Protein AF-A0A9W4T693-F1 (afdb_monomer)

Sequence (128 aa):
MIIRDFDLRDYDEIFSDVNEFVIRGFLILFLFNSPNNWERPDVNVIVARLSQLIDLGFQLTSNDIENVLFLFEHRINEIGGLLMNSFQIIRKELKSDIARSCLIQTIKPGRNFKKTDLLEFLINLKKL

Mean predicted aligned error: 9.3 Å

Foldseek 3Di:
DDPPDCPVVNVVVVLVVVLLCVLQVVCCCLQVDDPPDDDPDALVVLLVVVVVVVVVVRDCDLVSLLVNCVVCVVCCVPCVVSSLSNVCVNVVDQSLVSLVSSVVVCPDPPHCPPDDRSVVVSVVSNVD

Secondary structure (DSSP, 8-state):
-------HHHHHHHHHHHHHHHHHHHHHHHHH--SS--PPPPHHHHHHHHHHHHHTT----HHHHHHHHHHTGGGHHHHHHHHHHHHHHHHTS-HHHHHHHHHHHHTSTT-----HHHHHHHHHHHT-

Nearest PDB structures (foldseek):
  3ma5-assembly1_A  TM=3.306E-01  e=9.885E+00  Salinibacter ruber DSM 13855

Structure (mmCIF, N/CA/C/O backbone):
data_AF-A0A9W4T693-F1
#
_entry.id   AF-A0A9W4T693-F1
#
loop_
_atom_site.group_PDB
_atom_site.id
_atom_site.type_symbol
_atom_site.label_atom_id
_atom_site.label_alt_id
_atom_site.label_comp_id
_atom_site.label_asym_id
_atom_site.label_entity_id
_atom_site.label_seq_id
_atom_site.pdbx_PDB_ins_code
_atom_site.Cartn_x
_atom_site.Cartn_y
_atom_site.Cartn_z
_atom_site.occupancy
_atom_site.B_iso_or_equiv
_atom_site.auth_seq_id
_atom_site.auth_comp_id
_atom_site.auth_asym_id
_atom_site.auth_atom_id
_atom_site.pdbx_PDB_model_num
ATOM 1 N N . MET A 1 1 ? 7.377 -39.394 18.302 1.00 37.78 1 MET A N 1
ATOM 2 C CA . MET A 1 1 ? 7.625 -38.218 17.445 1.00 37.78 1 MET A CA 1
ATOM 3 C C . MET A 1 1 ? 6.335 -37.956 16.691 1.00 37.78 1 MET A C 1
ATOM 5 O O . MET A 1 1 ? 6.058 -38.650 15.726 1.00 37.78 1 MET A O 1
ATOM 9 N N . ILE A 1 2 ? 5.475 -37.095 17.237 1.00 35.38 2 ILE A N 1
ATOM 10 C CA . ILE A 1 2 ? 4.194 -36.753 16.610 1.00 35.38 2 ILE A CA 1
ATOM 11 C C . ILE A 1 2 ? 4.513 -35.689 15.567 1.00 35.38 2 ILE A C 1
ATOM 13 O O . ILE A 1 2 ? 4.898 -34.577 1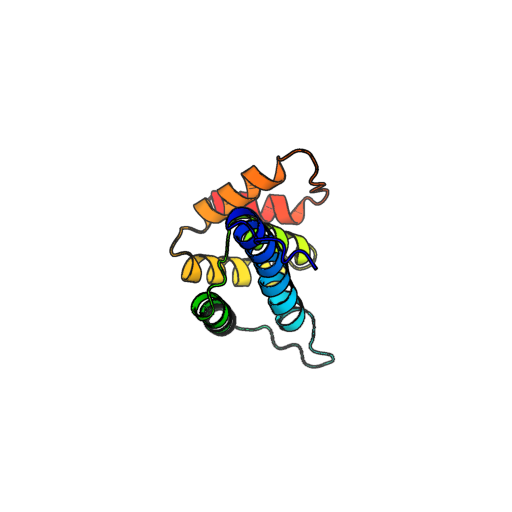5.926 1.00 35.38 2 ILE A O 1
ATOM 17 N N . ILE A 1 3 ? 4.420 -36.056 14.291 1.00 45.53 3 ILE A N 1
ATOM 18 C CA . ILE A 1 3 ? 4.293 -35.077 13.215 1.00 45.53 3 ILE A CA 1
ATOM 19 C C . ILE A 1 3 ? 2.930 -34.430 13.468 1.00 45.53 3 ILE A C 1
ATOM 21 O O . ILE A 1 3 ? 1.909 -35.106 13.396 1.00 45.53 3 ILE A O 1
ATOM 25 N N . ARG A 1 4 ? 2.927 -33.174 13.925 1.00 50.06 4 ARG A N 1
ATOM 26 C CA . ARG A 1 4 ? 1.698 -32.386 14.015 1.00 50.06 4 ARG A C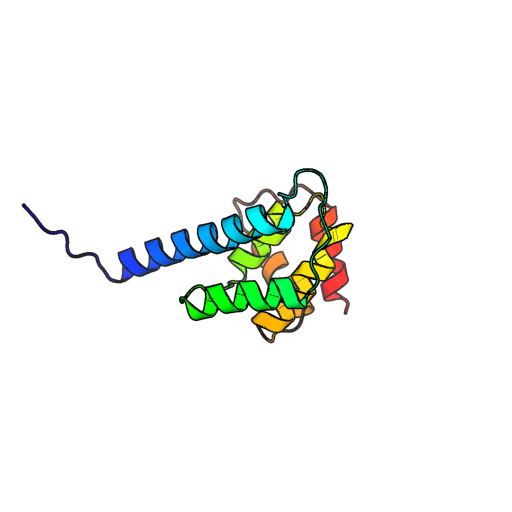A 1
ATOM 27 C C . ARG A 1 4 ? 1.232 -32.158 12.584 1.00 50.06 4 ARG A C 1
ATOM 29 O O . ARG A 1 4 ? 1.966 -31.543 11.812 1.00 50.06 4 ARG A O 1
ATOM 36 N N . ASP A 1 5 ? 0.060 -32.684 12.254 1.00 51.25 5 ASP A N 1
ATOM 37 C CA . ASP A 1 5 ? -0.678 -32.289 11.063 1.00 51.25 5 ASP A CA 1
ATOM 38 C C . ASP A 1 5 ? -0.889 -30.775 11.149 1.00 51.25 5 ASP A C 1
ATOM 40 O O . ASP A 1 5 ? -1.558 -30.285 12.057 1.00 51.25 5 ASP A O 1
ATOM 44 N N . PHE A 1 6 ? -0.217 -30.036 10.272 1.00 52.81 6 PHE A N 1
ATOM 45 C CA . PHE A 1 6 ? -0.441 -28.608 10.099 1.00 52.81 6 PHE A CA 1
ATOM 46 C C . PHE A 1 6 ? -1.840 -28.460 9.488 1.00 52.81 6 PHE A C 1
ATOM 48 O O . PHE A 1 6 ? -2.059 -28.920 8.365 1.00 52.81 6 PHE A O 1
ATOM 55 N N . ASP A 1 7 ? -2.800 -27.904 10.232 1.00 58.50 7 ASP A N 1
ATOM 56 C CA . ASP A 1 7 ? -4.137 -27.638 9.693 1.00 58.50 7 ASP A CA 1
ATOM 57 C C . ASP A 1 7 ? -4.010 -26.560 8.600 1.00 58.50 7 ASP A C 1
ATOM 59 O O . ASP A 1 7 ? -3.166 -25.666 8.682 1.00 58.50 7 ASP A O 1
ATOM 63 N N . LEU A 1 8 ? -4.850 -26.614 7.565 1.00 56.47 8 LEU A N 1
ATOM 64 C CA . LEU A 1 8 ? -4.870 -25.602 6.499 1.00 56.47 8 LEU A CA 1
ATOM 65 C C . LEU A 1 8 ? -5.119 -24.195 7.065 1.00 56.47 8 LEU A C 1
ATOM 67 O O . LEU A 1 8 ? -4.611 -23.218 6.530 1.00 56.47 8 LEU A O 1
ATOM 71 N N . ARG A 1 9 ? -5.824 -24.104 8.199 1.00 55.62 9 ARG A N 1
ATOM 72 C CA . ARG A 1 9 ? -6.014 -22.853 8.949 1.00 55.62 9 ARG A CA 1
ATOM 73 C C . ARG A 1 9 ? -4.717 -22.309 9.545 1.00 55.62 9 ARG A C 1
ATOM 75 O O . ARG A 1 9 ? -4.488 -21.108 9.469 1.00 55.62 9 ARG A O 1
ATOM 82 N N . ASP A 1 10 ? -3.864 -23.187 10.071 1.00 57.19 10 ASP A N 1
ATOM 83 C CA . ASP A 1 10 ? -2.549 -22.800 10.589 1.00 57.19 10 ASP A CA 1
ATOM 84 C C . ASP A 1 10 ? -1.625 -22.365 9.438 1.00 57.19 10 ASP A C 1
ATOM 86 O O . ASP A 1 10 ? -0.789 -21.478 9.597 1.00 57.19 10 ASP A O 1
ATOM 90 N N . TYR A 1 11 ? -1.782 -22.970 8.254 1.00 58.12 11 TYR A N 1
ATOM 91 C CA . TYR A 1 11 ? -1.061 -22.568 7.046 1.00 58.12 11 TYR A CA 1
ATOM 92 C C . TYR A 1 11 ? -1.504 -21.189 6.535 1.00 58.12 11 TYR A C 1
ATOM 94 O O . TYR A 1 11 ? -0.652 -20.350 6.244 1.00 58.12 11 TYR A O 1
ATOM 102 N N . ASP A 1 12 ? -2.814 -20.935 6.464 1.00 58.78 12 ASP A N 1
ATOM 103 C CA . ASP A 1 12 ? -3.377 -19.655 6.015 1.00 58.78 12 ASP A CA 1
ATOM 104 C C . ASP A 1 12 ? -3.006 -18.500 6.959 1.00 58.78 12 ASP A C 1
ATOM 106 O O . ASP A 1 12 ? -2.696 -17.401 6.497 1.00 58.78 12 ASP A O 1
ATOM 110 N N . GLU A 1 13 ? -2.980 -18.744 8.273 1.00 58.94 13 GLU A N 1
ATOM 111 C CA . GLU A 1 13 ? -2.578 -17.748 9.273 1.00 58.94 13 GLU A CA 1
ATOM 112 C C . GLU A 1 13 ? -1.080 -17.418 9.168 1.00 58.94 13 GLU A C 1
ATOM 114 O O . GLU A 1 13 ? -0.711 -16.248 9.062 1.00 58.94 13 GLU A O 1
ATOM 119 N N . ILE A 1 14 ? -0.210 -18.431 9.056 1.00 61.31 14 ILE A N 1
ATOM 120 C CA . ILE A 1 14 ? 1.230 -18.207 8.849 1.00 61.31 14 ILE A CA 1
ATOM 121 C C . ILE A 1 14 ? 1.501 -17.506 7.516 1.00 61.31 14 ILE A C 1
ATOM 123 O O . ILE A 1 14 ? 2.337 -16.606 7.460 1.00 61.31 14 ILE A O 1
ATOM 127 N N . PHE A 1 15 ? 0.823 -17.893 6.433 1.00 58.78 15 PHE A N 1
ATOM 128 C CA . PHE A 1 15 ? 1.022 -17.257 5.133 1.00 58.78 15 PHE A CA 1
ATOM 129 C C . PHE A 1 15 ? 0.512 -15.811 5.129 1.00 58.78 15 PHE A C 1
ATOM 131 O O . PHE A 1 15 ? 1.169 -14.946 4.555 1.00 58.78 15 PHE A O 1
ATOM 138 N N . SER A 1 16 ? -0.597 -15.527 5.818 1.00 61.12 16 SER A N 1
ATOM 139 C CA . SER A 1 16 ? -1.105 -14.167 6.035 1.00 61.12 16 SER A CA 1
ATOM 140 C C . SER A 1 16 ? -0.104 -13.300 6.807 1.00 61.12 16 SER A C 1
ATOM 142 O O . SER A 1 16 ? 0.190 -12.179 6.387 1.00 61.12 16 SER A O 1
ATOM 144 N N . ASP A 1 17 ? 0.476 -13.826 7.887 1.00 62.88 17 ASP A N 1
ATOM 145 C CA . ASP A 1 17 ? 1.476 -13.108 8.682 1.00 62.88 17 ASP A CA 1
ATOM 146 C C . ASP A 1 17 ? 2.761 -12.864 7.877 1.00 62.88 17 ASP A C 1
ATOM 148 O O . ASP A 1 17 ? 3.288 -11.749 7.832 1.00 62.88 17 ASP A O 1
ATOM 152 N N . VAL A 1 18 ? 3.252 -13.888 7.169 1.00 69.62 18 VAL A N 1
ATOM 153 C CA . VAL A 1 18 ? 4.432 -13.776 6.297 1.00 69.62 18 VAL A CA 1
ATOM 154 C C . VAL A 1 18 ? 4.173 -12.798 5.149 1.00 69.62 18 VAL A C 1
ATOM 156 O O . VAL A 1 18 ? 5.066 -12.023 4.807 1.00 69.62 18 VAL A O 1
ATOM 159 N N . ASN A 1 19 ? 2.966 -12.777 4.582 1.00 77.44 19 ASN A N 1
ATOM 160 C CA . ASN A 1 19 ? 2.580 -11.853 3.519 1.00 77.44 19 ASN A CA 1
ATOM 161 C C . ASN A 1 19 ? 2.706 -10.389 3.958 1.00 77.44 19 ASN A C 1
ATOM 163 O O . ASN A 1 19 ? 3.358 -9.600 3.265 1.00 77.44 19 ASN A O 1
ATOM 167 N N . GLU A 1 20 ? 2.167 -10.046 5.131 1.00 73.69 20 GLU A N 1
ATOM 168 C CA . GLU A 1 20 ? 2.277 -8.692 5.682 1.00 73.69 20 GLU A CA 1
ATOM 169 C C . GLU A 1 20 ? 3.751 -8.286 5.851 1.00 73.69 20 GLU A C 1
ATOM 171 O O . GLU A 1 20 ? 4.172 -7.212 5.398 1.00 73.69 20 GLU A O 1
ATOM 176 N N . PHE A 1 21 ? 4.572 -9.154 6.457 1.00 75.62 21 PHE A N 1
ATOM 177 C CA . PHE A 1 21 ? 5.985 -8.854 6.703 1.00 75.62 21 PHE A CA 1
ATOM 178 C C . PHE A 1 21 ? 6.819 -8.773 5.425 1.00 75.62 21 PHE A C 1
ATOM 180 O O . PHE A 1 21 ? 7.718 -7.932 5.351 1.00 75.62 21 PHE A O 1
ATOM 187 N N . VAL A 1 22 ? 6.536 -9.599 4.415 1.00 77.56 22 VAL A N 1
ATOM 188 C CA . VAL A 1 22 ? 7.268 -9.592 3.141 1.00 77.56 22 VAL A CA 1
ATOM 189 C C . VAL A 1 22 ? 6.948 -8.334 2.342 1.00 77.56 22 VAL A C 1
ATOM 191 O O . VAL A 1 22 ? 7.877 -7.639 1.926 1.00 77.56 22 VAL A O 1
ATOM 194 N N . ILE A 1 23 ? 5.667 -7.982 2.183 1.00 77.94 23 ILE A N 1
ATOM 195 C CA . ILE A 1 23 ? 5.259 -6.761 1.468 1.00 77.94 23 ILE A CA 1
ATOM 196 C C . ILE A 1 23 ? 5.835 -5.526 2.168 1.00 77.94 23 ILE A C 1
ATOM 198 O O . ILE A 1 23 ? 6.445 -4.660 1.530 1.00 77.94 23 ILE A O 1
ATOM 202 N N . ARG A 1 24 ? 5.707 -5.461 3.498 1.00 76.69 24 ARG A N 1
ATOM 203 C CA . ARG A 1 24 ? 6.220 -4.345 4.296 1.00 76.69 24 ARG A CA 1
ATOM 204 C C . ARG A 1 24 ? 7.742 -4.264 4.254 1.00 76.69 24 ARG A C 1
ATOM 206 O O . ARG A 1 24 ? 8.283 -3.194 3.989 1.00 76.69 24 ARG A O 1
ATOM 213 N N . GLY A 1 25 ? 8.435 -5.373 4.503 1.00 75.31 25 GLY A N 1
ATOM 214 C CA . GLY A 1 25 ? 9.896 -5.443 4.505 1.00 75.31 25 GLY A CA 1
ATOM 215 C C . GLY A 1 25 ? 10.486 -5.073 3.148 1.00 75.31 25 GLY A C 1
ATOM 216 O O . GLY A 1 25 ? 11.427 -4.282 3.079 1.00 75.31 25 GLY A O 1
ATOM 217 N N . PHE A 1 26 ? 9.877 -5.555 2.065 1.00 77.31 26 PHE A N 1
ATOM 218 C CA . PHE A 1 26 ? 10.269 -5.202 0.707 1.00 77.31 26 PHE A CA 1
ATOM 219 C C . PHE A 1 26 ? 10.164 -3.691 0.456 1.00 77.31 26 PHE A C 1
ATOM 221 O O . PHE A 1 26 ? 11.121 -3.063 -0.001 1.00 77.31 26 PHE A O 1
ATOM 228 N N . LEU A 1 27 ? 9.027 -3.084 0.805 1.00 72.88 27 LEU A N 1
ATOM 229 C CA . LEU A 1 27 ? 8.815 -1.650 0.613 1.00 72.88 27 LEU A CA 1
ATOM 230 C C . LEU A 1 27 ? 9.718 -0.806 1.518 1.00 72.88 27 LEU A C 1
ATOM 232 O O . LEU A 1 27 ? 10.182 0.244 1.075 1.00 72.88 27 LEU A O 1
ATOM 236 N N . ILE A 1 28 ? 10.038 -1.271 2.734 1.00 72.75 28 ILE A N 1
ATOM 237 C CA . ILE A 1 28 ? 11.024 -0.605 3.596 1.00 72.75 28 ILE A CA 1
ATOM 238 C C . ILE A 1 28 ? 12.383 -0.555 2.902 1.00 72.75 28 ILE A C 1
ATOM 240 O O . ILE A 1 28 ? 12.970 0.516 2.760 1.00 72.75 28 ILE A O 1
ATOM 244 N N . LEU A 1 29 ? 12.877 -1.712 2.457 1.00 68.00 29 LEU A N 1
ATOM 245 C CA . LEU A 1 29 ? 14.186 -1.819 1.819 1.00 68.00 29 LEU A CA 1
ATOM 246 C C . LEU A 1 29 ? 14.260 -0.980 0.542 1.00 68.00 29 LEU A C 1
ATOM 248 O O . LEU A 1 29 ? 15.291 -0.369 0.279 1.00 68.00 29 LEU A O 1
ATOM 252 N N . PHE A 1 30 ? 13.166 -0.911 -0.214 1.00 68.19 30 PHE A N 1
ATOM 253 C CA . PHE A 1 30 ? 13.122 -0.201 -1.486 1.00 68.19 30 PHE A CA 1
ATOM 254 C C . PHE A 1 30 ? 12.966 1.324 -1.345 1.00 68.19 30 PHE A C 1
ATOM 256 O O . PHE A 1 30 ? 13.544 2.077 -2.126 1.00 68.19 30 PHE A O 1
ATOM 263 N N . LEU A 1 31 ? 12.197 1.804 -0.361 1.00 70.38 31 LEU A N 1
ATOM 264 C CA . LEU A 1 31 ? 11.853 3.229 -0.231 1.00 70.38 31 LEU A CA 1
ATOM 265 C C . LEU A 1 31 ? 12.641 3.980 0.855 1.00 70.38 31 LEU A C 1
ATOM 267 O O . LEU A 1 31 ? 12.727 5.206 0.766 1.00 70.38 31 LEU A O 1
ATOM 271 N N . PHE A 1 32 ? 13.213 3.297 1.859 1.00 63.72 32 PHE A N 1
ATOM 272 C CA . PHE A 1 32 ? 14.046 3.940 2.892 1.00 63.72 32 PHE A CA 1
ATOM 273 C C . PHE A 1 32 ? 15.548 3.870 2.620 1.00 63.72 32 PHE A C 1
ATOM 275 O O . PHE A 1 32 ? 16.265 4.794 2.996 1.00 63.72 32 PHE A O 1
ATOM 282 N N . ASN A 1 33 ? 16.048 2.800 1.999 1.00 55.66 33 ASN A N 1
ATOM 283 C CA . ASN A 1 33 ? 17.489 2.579 1.905 1.00 55.66 33 ASN A CA 1
ATOM 284 C C . ASN A 1 33 ? 18.040 2.988 0.539 1.00 55.66 33 ASN A C 1
ATOM 286 O O . ASN A 1 33 ? 18.162 2.174 -0.371 1.00 55.66 33 ASN A O 1
ATOM 290 N N . SER A 1 34 ? 18.494 4.233 0.431 1.00 49.19 34 SER A N 1
ATOM 291 C CA . SER A 1 34 ? 19.676 4.508 -0.389 1.00 49.19 34 SER A CA 1
ATOM 292 C C . SER A 1 34 ? 20.610 5.420 0.407 1.00 49.19 34 SER A C 1
ATOM 294 O O . SER A 1 34 ? 20.218 6.545 0.714 1.00 49.19 34 SER A O 1
ATOM 296 N N . PRO A 1 35 ? 21.821 4.964 0.784 1.00 50.50 35 PRO A N 1
ATOM 297 C CA . PRO A 1 35 ? 22.625 5.652 1.790 1.00 50.50 35 PRO A CA 1
ATOM 298 C C . PRO A 1 35 ? 23.164 7.025 1.389 1.00 50.50 35 PRO A C 1
ATOM 300 O O . PRO A 1 35 ? 23.659 7.700 2.271 1.00 50.50 35 PRO A O 1
ATOM 303 N N . ASN A 1 36 ? 23.109 7.445 0.120 1.00 52.84 36 ASN A N 1
ATOM 304 C CA . ASN A 1 36 ? 23.571 8.779 -0.313 1.00 52.84 36 ASN A CA 1
ATOM 305 C C . ASN A 1 36 ? 22.997 9.246 -1.671 1.00 52.84 36 ASN A C 1
ATOM 307 O O . ASN A 1 36 ? 23.148 10.412 -2.013 1.00 52.84 36 ASN A O 1
ATOM 311 N N . ASN A 1 37 ? 22.311 8.371 -2.422 1.00 57.66 37 ASN A N 1
ATOM 312 C CA . ASN A 1 37 ? 21.767 8.639 -3.761 1.00 57.66 37 ASN A CA 1
ATOM 313 C C . ASN A 1 37 ? 20.326 8.104 -3.869 1.00 57.66 37 ASN A C 1
ATOM 315 O O . ASN A 1 37 ? 20.036 7.258 -4.717 1.00 57.66 37 ASN A O 1
ATOM 319 N N . TRP A 1 38 ? 19.434 8.475 -2.945 1.00 66.00 38 TRP A N 1
ATOM 320 C CA . TRP A 1 38 ? 18.034 8.048 -3.041 1.00 66.00 38 TRP A CA 1
ATOM 321 C C . TRP A 1 38 ? 17.365 8.727 -4.234 1.00 66.00 38 TRP A C 1
ATOM 323 O O . TRP A 1 38 ? 16.939 9.877 -4.157 1.00 66.00 38 TRP A O 1
ATOM 333 N N . GLU A 1 39 ? 17.290 8.005 -5.347 1.00 70.25 39 GLU A N 1
ATOM 334 C CA . GLU A 1 39 ? 16.461 8.388 -6.475 1.00 70.25 39 GLU A CA 1
ATOM 335 C C . GLU A 1 39 ? 15.033 7.934 -6.183 1.00 70.25 39 GLU A C 1
ATOM 337 O O . GLU A 1 39 ? 14.765 6.751 -5.956 1.00 70.25 39 GLU A O 1
ATOM 342 N N . ARG A 1 40 ? 14.113 8.899 -6.139 1.00 77.19 40 ARG A N 1
ATOM 343 C CA . ARG A 1 40 ? 12.694 8.625 -5.939 1.00 77.19 40 ARG A CA 1
ATOM 344 C C . ARG A 1 40 ? 12.227 7.656 -7.035 1.00 77.19 40 ARG A C 1
ATOM 346 O O . ARG A 1 40 ? 12.267 8.034 -8.205 1.00 77.19 40 ARG A O 1
ATOM 353 N N . PRO A 1 41 ? 11.742 6.452 -6.690 1.00 81.56 41 PRO A N 1
ATOM 354 C CA . PRO A 1 41 ? 11.311 5.503 -7.702 1.00 81.56 41 PRO A CA 1
ATOM 355 C C . PRO A 1 41 ? 10.052 5.997 -8.416 1.00 81.56 41 PRO A C 1
ATOM 357 O O . PRO A 1 41 ? 9.207 6.670 -7.823 1.00 81.56 41 PRO A O 1
ATOM 360 N N . ASP A 1 42 ? 9.920 5.627 -9.687 1.00 87.50 42 ASP A N 1
ATOM 361 C CA . ASP A 1 42 ? 8.702 5.847 -10.460 1.00 87.50 42 ASP A CA 1
ATOM 362 C C . ASP A 1 42 ? 7.611 4.824 -10.092 1.00 87.50 42 ASP A C 1
ATOM 364 O O . ASP A 1 42 ? 7.895 3.719 -9.614 1.00 87.50 42 ASP A O 1
ATOM 368 N N . VAL A 1 43 ? 6.350 5.181 -10.356 1.00 90.50 43 VAL A N 1
ATOM 369 C CA . VAL A 1 43 ? 5.177 4.320 -10.143 1.00 90.50 43 VAL A CA 1
ATOM 370 C C . VAL A 1 43 ? 5.377 2.972 -10.832 1.00 90.50 43 VAL A C 1
ATOM 372 O O . VAL A 1 43 ? 5.135 1.933 -10.224 1.00 90.50 43 VAL A O 1
ATOM 375 N N . ASN A 1 44 ? 5.882 2.969 -12.070 1.00 90.69 44 ASN A N 1
ATOM 376 C CA . ASN A 1 44 ? 6.072 1.737 -12.835 1.00 90.69 44 ASN A CA 1
ATOM 377 C C . ASN A 1 44 ? 7.075 0.785 -12.177 1.00 90.69 44 ASN A C 1
ATOM 379 O O . ASN A 1 44 ? 6.903 -0.431 -12.241 1.00 90.69 44 ASN A O 1
ATOM 383 N N . VAL A 1 45 ? 8.099 1.325 -11.511 1.00 88.88 45 VAL A N 1
ATOM 384 C CA . VAL A 1 45 ? 9.098 0.509 -10.815 1.00 88.88 45 VAL A CA 1
ATOM 385 C C . VAL A 1 45 ? 8.471 -0.164 -9.598 1.00 88.88 45 VAL A C 1
ATOM 387 O O . VAL A 1 45 ? 8.664 -1.361 -9.397 1.00 88.88 45 VAL A O 1
ATOM 3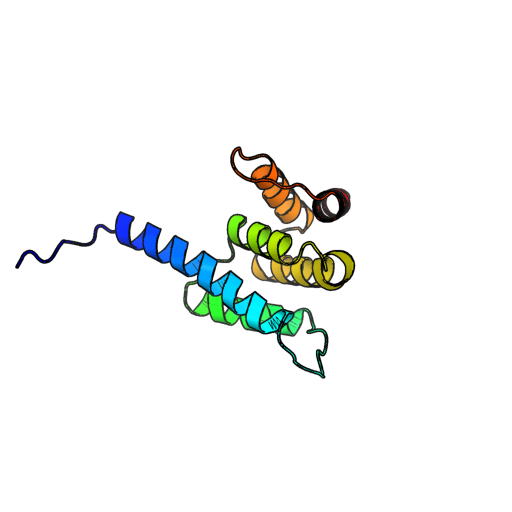90 N N . ILE A 1 46 ? 7.674 0.570 -8.815 1.00 89.12 46 ILE A N 1
ATOM 391 C CA . ILE A 1 46 ? 6.965 0.000 -7.660 1.00 89.12 46 ILE A CA 1
ATOM 392 C C . ILE A 1 46 ? 5.949 -1.047 -8.118 1.00 89.12 46 ILE A C 1
ATOM 394 O O . ILE A 1 46 ? 5.902 -2.132 -7.545 1.00 89.12 46 ILE A O 1
ATOM 398 N N . VAL A 1 47 ? 5.181 -0.763 -9.173 1.00 92.12 47 VAL A N 1
ATOM 399 C CA . VAL A 1 47 ? 4.222 -1.714 -9.753 1.00 92.12 47 VAL A CA 1
ATOM 400 C C . VAL A 1 47 ? 4.927 -2.987 -10.205 1.00 92.12 47 VAL A C 1
ATOM 402 O O . VAL A 1 47 ? 4.527 -4.065 -9.786 1.00 92.12 47 VAL A O 1
ATOM 405 N N . ALA A 1 48 ? 6.005 -2.890 -10.990 1.00 90.44 48 ALA A N 1
ATOM 406 C CA . ALA A 1 48 ? 6.732 -4.065 -11.470 1.00 90.44 48 ALA A CA 1
ATOM 407 C C . ALA A 1 48 ? 7.221 -4.953 -10.316 1.00 90.44 48 ALA A C 1
ATOM 409 O O . ALA A 1 48 ? 7.163 -6.179 -10.397 1.00 90.44 48 ALA A O 1
ATOM 410 N N . ARG A 1 49 ? 7.673 -4.338 -9.220 1.00 86.62 49 ARG A N 1
ATOM 411 C CA . ARG A 1 49 ? 8.114 -5.062 -8.027 1.00 86.62 49 ARG A CA 1
ATOM 412 C C . ARG A 1 49 ? 6.968 -5.682 -7.234 1.00 86.62 49 ARG A C 1
ATOM 414 O O . ARG A 1 49 ? 7.087 -6.825 -6.808 1.00 86.62 49 ARG A O 1
ATOM 421 N N . LEU A 1 50 ? 5.863 -4.965 -7.052 1.00 89.69 50 LEU A N 1
ATOM 422 C CA . LEU A 1 50 ? 4.676 -5.513 -6.396 1.00 89.69 50 LEU A CA 1
ATOM 423 C C . LEU A 1 50 ? 4.076 -6.667 -7.206 1.00 89.69 50 LEU A C 1
ATOM 425 O O . LEU A 1 50 ? 3.703 -7.676 -6.618 1.00 89.69 50 LEU A O 1
ATOM 429 N N . SER A 1 51 ? 4.060 -6.567 -8.537 1.00 91.19 51 SER A N 1
ATOM 430 C CA . SER A 1 51 ? 3.638 -7.662 -9.414 1.00 91.19 51 SER A CA 1
ATOM 431 C C . SER A 1 51 ? 4.505 -8.905 -9.231 1.00 91.19 51 SER A C 1
ATOM 433 O O . SER A 1 51 ? 3.956 -9.988 -9.108 1.00 91.19 51 SER A O 1
ATOM 435 N N . GLN A 1 52 ? 5.831 -8.761 -9.100 1.00 89.44 52 GLN A N 1
ATOM 436 C CA . GLN A 1 52 ? 6.717 -9.901 -8.813 1.00 89.44 52 GLN A CA 1
ATOM 437 C C . GLN A 1 52 ? 6.350 -10.612 -7.506 1.00 89.44 52 GLN A C 1
ATOM 439 O O . GLN A 1 52 ? 6.411 -11.834 -7.442 1.00 89.44 52 GLN A O 1
ATOM 444 N N . LEU A 1 53 ? 5.967 -9.870 -6.463 1.00 86.12 53 LEU A N 1
ATOM 445 C CA . LEU A 1 53 ? 5.508 -10.475 -5.210 1.00 86.12 53 LEU A CA 1
ATOM 446 C C . LEU A 1 53 ? 4.159 -11.178 -5.405 1.00 86.12 53 LEU A C 1
ATOM 448 O O . LEU A 1 53 ? 3.967 -12.290 -4.921 1.00 86.12 53 LEU A O 1
ATOM 452 N N . ILE A 1 54 ? 3.248 -10.577 -6.166 1.00 87.81 54 ILE A N 1
ATOM 453 C CA . ILE A 1 54 ? 1.947 -11.184 -6.462 1.00 87.81 54 ILE A CA 1
ATOM 454 C C . ILE A 1 54 ? 2.089 -12.472 -7.273 1.00 87.81 54 ILE A C 1
ATOM 456 O O . ILE A 1 54 ? 1.426 -13.461 -6.969 1.00 87.81 54 ILE A O 1
ATOM 460 N N . ASP A 1 55 ? 3.006 -12.501 -8.238 1.00 87.75 55 ASP A N 1
ATOM 461 C CA . ASP A 1 55 ? 3.315 -13.692 -9.034 1.00 87.75 55 ASP A CA 1
ATOM 462 C C . ASP A 1 55 ? 3.885 -14.836 -8.172 1.00 87.75 55 ASP A C 1
ATOM 464 O O . ASP A 1 55 ? 3.746 -16.008 -8.520 1.00 87.75 55 ASP A O 1
ATOM 468 N N . LEU A 1 56 ? 4.490 -14.514 -7.021 1.00 85.00 56 LEU A N 1
ATOM 469 C CA . LEU A 1 56 ? 4.955 -15.482 -6.019 1.00 85.00 56 LEU A CA 1
ATOM 470 C C . LEU A 1 56 ? 3.851 -15.933 -5.045 1.00 85.00 56 LEU A C 1
ATOM 472 O O . LEU A 1 56 ? 4.117 -16.741 -4.157 1.00 85.00 56 LEU A O 1
ATOM 476 N N . GLY A 1 57 ? 2.623 -15.435 -5.206 1.00 83.25 57 GLY A N 1
ATOM 477 C CA . GLY A 1 57 ? 1.463 -15.790 -4.386 1.00 83.25 57 GLY A CA 1
ATOM 478 C C . GLY A 1 57 ? 1.163 -14.818 -3.244 1.00 83.25 57 GLY A C 1
ATOM 479 O O . GLY A 1 57 ? 0.196 -15.037 -2.515 1.00 83.25 57 GLY A O 1
ATOM 480 N N . PHE A 1 58 ? 1.939 -13.741 -3.088 1.00 85.44 58 PHE A N 1
ATOM 481 C CA . PHE A 1 58 ? 1.624 -12.695 -2.115 1.00 85.44 58 PHE A CA 1
ATOM 482 C C . PHE A 1 58 ? 0.409 -11.874 -2.562 1.00 85.44 58 PHE A C 1
ATOM 484 O O . PHE A 1 58 ? 0.091 -11.758 -3.745 1.00 85.44 58 PHE A O 1
ATOM 491 N N . GLN A 1 59 ? -0.287 -11.271 -1.610 1.00 86.56 59 GLN A N 1
ATOM 492 C CA . GLN A 1 59 ? -1.463 -10.456 -1.869 1.00 86.56 59 GLN A CA 1
ATOM 493 C C . GLN A 1 59 ? -1.299 -9.089 -1.226 1.00 86.56 59 GLN A C 1
ATOM 495 O O . GLN A 1 59 ? -0.947 -8.968 -0.061 1.00 86.56 59 GLN A O 1
ATOM 500 N N . LEU A 1 60 ? -1.602 -8.038 -1.983 1.00 87.94 60 LEU A N 1
ATOM 501 C CA . LEU A 1 60 ? -1.629 -6.681 -1.453 1.00 87.94 60 LEU A CA 1
ATOM 502 C C . LEU A 1 60 ? -3.015 -6.395 -0.864 1.00 87.94 60 LEU A C 1
ATOM 504 O O . LEU A 1 60 ? -3.891 -5.863 -1.553 1.00 87.94 60 LEU A O 1
ATOM 508 N N . THR A 1 61 ? -3.252 -6.785 0.387 1.00 88.25 61 THR A N 1
ATOM 509 C CA . THR A 1 61 ? -4.548 -6.592 1.054 1.00 88.25 61 THR A CA 1
ATOM 510 C C . THR A 1 61 ? -4.745 -5.141 1.507 1.00 88.25 61 THR A C 1
ATOM 512 O O . THR A 1 61 ? -3.807 -4.346 1.556 1.00 88.25 61 THR A O 1
ATOM 515 N N . SER A 1 62 ? -5.975 -4.764 1.877 1.00 86.31 62 SER A N 1
ATOM 516 C CA . SER A 1 62 ? -6.235 -3.434 2.453 1.00 86.31 62 SER A CA 1
ATOM 517 C C . SER A 1 62 ? -5.459 -3.196 3.755 1.00 86.31 62 SER A C 1
ATOM 519 O O . SER A 1 62 ? -5.114 -2.053 4.046 1.00 86.31 62 SER A O 1
ATOM 521 N N . ASN A 1 63 ? -5.182 -4.263 4.512 1.00 83.06 63 ASN A N 1
ATOM 522 C CA . ASN A 1 63 ? -4.381 -4.218 5.732 1.00 83.06 63 ASN A CA 1
ATOM 523 C C . ASN A 1 63 ? -2.912 -3.905 5.411 1.00 83.06 63 ASN A C 1
ATOM 525 O O . ASN A 1 63 ? -2.326 -3.013 6.017 1.00 83.06 63 ASN A O 1
ATOM 529 N N . ASP A 1 64 ? -2.351 -4.561 4.392 1.00 84.62 64 ASP A N 1
ATOM 530 C CA . ASP A 1 64 ? -0.974 -4.316 3.944 1.00 84.62 64 ASP A CA 1
ATOM 531 C C . ASP A 1 64 ? -0.804 -2.885 3.432 1.00 84.62 64 ASP A C 1
ATOM 533 O O . ASP A 1 64 ? 0.149 -2.199 3.795 1.00 84.62 64 ASP A O 1
ATOM 537 N N . ILE A 1 65 ? -1.763 -2.403 2.632 1.00 88.88 65 ILE A N 1
ATOM 538 C CA . ILE A 1 65 ? -1.767 -1.026 2.120 1.00 88.88 65 ILE A CA 1
ATOM 539 C C . ILE A 1 65 ? -1.773 -0.020 3.271 1.00 88.88 65 ILE A C 1
ATOM 541 O O . ILE A 1 65 ? -0.964 0.906 3.288 1.00 88.88 65 ILE A O 1
ATOM 545 N N . GLU A 1 66 ? -2.672 -0.192 4.237 1.00 85.88 66 GLU A N 1
ATOM 546 C CA . GLU A 1 66 ? -2.744 0.666 5.419 1.00 85.88 66 GLU A CA 1
ATOM 547 C C . GLU A 1 66 ? -1.435 0.636 6.213 1.00 85.88 66 GLU A C 1
ATOM 549 O O . GLU A 1 66 ? -0.889 1.695 6.518 1.00 85.88 66 GLU A O 1
ATOM 554 N N . ASN A 1 67 ? -0.905 -0.553 6.504 1.00 83.00 67 ASN A N 1
ATOM 555 C CA . ASN A 1 67 ? 0.338 -0.729 7.252 1.00 83.00 67 ASN A CA 1
ATOM 556 C C . ASN A 1 67 ? 1.527 -0.058 6.557 1.00 83.00 67 ASN A C 1
ATOM 558 O O . ASN A 1 67 ? 2.373 0.554 7.215 1.00 83.00 67 ASN A O 1
ATOM 562 N N . VAL A 1 68 ? 1.587 -0.132 5.227 1.00 86.12 68 VAL A N 1
ATOM 563 C CA . VAL A 1 68 ? 2.596 0.566 4.430 1.00 86.12 68 VAL A CA 1
ATOM 564 C C . VAL A 1 68 ? 2.404 2.079 4.517 1.00 86.12 68 VAL A C 1
ATOM 566 O O . VAL A 1 68 ? 3.360 2.797 4.800 1.00 86.12 68 VAL A O 1
ATOM 569 N N . LEU A 1 69 ? 1.191 2.594 4.304 1.00 87.19 69 LEU A N 1
ATOM 570 C CA . LEU A 1 69 ? 0.935 4.037 4.384 1.00 87.19 69 LEU A CA 1
ATOM 571 C C . LEU A 1 69 ? 1.233 4.590 5.784 1.00 87.19 69 LEU A C 1
ATOM 573 O O . LEU A 1 69 ? 1.795 5.676 5.903 1.00 87.19 69 LEU A O 1
ATOM 577 N N . PHE A 1 70 ? 0.922 3.821 6.827 1.00 83.75 70 PHE A N 1
ATOM 578 C CA . PHE A 1 70 ? 1.252 4.142 8.212 1.00 83.75 70 PHE A CA 1
ATOM 579 C C . PHE A 1 70 ? 2.764 4.177 8.449 1.00 83.75 70 PHE A C 1
ATOM 581 O O . PHE A 1 70 ? 3.292 5.135 9.003 1.00 83.75 70 PHE A O 1
ATOM 588 N N . LEU A 1 71 ? 3.493 3.171 7.971 1.00 82.81 71 LEU A N 1
ATOM 589 C CA . LEU A 1 71 ? 4.952 3.124 8.056 1.00 82.81 71 LEU A CA 1
ATOM 590 C C . LEU A 1 71 ? 5.618 4.347 7.394 1.00 82.81 71 LEU A C 1
ATOM 592 O O . LEU A 1 71 ? 6.623 4.862 7.889 1.00 82.81 71 LEU A O 1
ATOM 596 N N . PHE A 1 72 ? 5.048 4.825 6.290 1.00 82.81 72 PHE A N 1
ATOM 597 C CA . PHE A 1 72 ? 5.531 5.988 5.549 1.00 82.81 72 PHE A CA 1
ATOM 598 C C . PHE A 1 72 ? 4.834 7.302 5.928 1.00 82.81 72 PHE A C 1
ATOM 600 O O . PHE A 1 72 ? 5.004 8.294 5.220 1.00 82.81 72 PHE A O 1
ATOM 607 N N . GLU A 1 73 ? 4.107 7.355 7.051 1.00 84.44 73 GLU A N 1
ATOM 608 C CA . GLU A 1 73 ? 3.301 8.523 7.445 1.00 84.44 73 GLU A CA 1
ATOM 609 C C . GLU A 1 73 ? 4.104 9.835 7.438 1.00 84.44 73 GLU A C 1
ATOM 611 O O . GLU A 1 73 ? 3.643 10.858 6.946 1.00 84.44 73 GLU A O 1
ATOM 616 N N . HIS A 1 74 ? 5.351 9.798 7.912 1.00 83.31 74 HIS A N 1
ATOM 617 C CA . HIS A 1 74 ? 6.215 10.971 8.045 1.00 83.31 74 HIS A CA 1
ATOM 618 C C . HIS A 1 74 ? 6.702 11.511 6.694 1.00 83.31 74 HIS A C 1
ATOM 620 O O . HIS A 1 74 ? 7.195 12.631 6.622 1.00 83.31 74 HIS A O 1
ATOM 626 N N . ARG A 1 75 ? 6.558 10.721 5.625 1.00 83.75 75 ARG A N 1
ATOM 627 C CA . ARG A 1 75 ? 6.876 11.091 4.241 1.00 83.75 75 ARG A CA 1
ATOM 628 C C . ARG A 1 75 ? 5.651 11.013 3.343 1.00 83.75 75 ARG A C 1
ATOM 630 O O . ARG A 1 75 ? 5.787 11.009 2.121 1.00 83.75 75 ARG A O 1
ATOM 637 N N . ILE A 1 76 ? 4.446 10.963 3.911 1.00 87.00 76 ILE A N 1
ATOM 638 C CA . ILE A 1 76 ? 3.224 10.740 3.134 1.00 87.00 76 ILE A CA 1
ATOM 639 C C . ILE A 1 76 ? 3.007 11.832 2.078 1.00 87.00 76 ILE A C 1
ATOM 641 O O . ILE A 1 76 ? 2.569 11.539 0.970 1.00 87.00 76 ILE A O 1
ATOM 645 N N . ASN A 1 77 ? 3.430 13.066 2.362 1.00 85.31 77 ASN A N 1
ATOM 646 C CA . ASN A 1 77 ? 3.379 14.177 1.409 1.00 85.31 77 ASN A CA 1
ATOM 647 C C . ASN A 1 77 ? 4.343 13.996 0.226 1.00 85.31 77 ASN A C 1
ATOM 649 O O . ASN A 1 77 ? 4.074 14.468 -0.875 1.00 85.31 77 ASN A O 1
ATOM 653 N N . GLU A 1 78 ? 5.454 13.287 0.426 1.00 84.50 78 GLU A N 1
ATOM 654 C CA . GLU A 1 78 ? 6.430 13.017 -0.626 1.00 8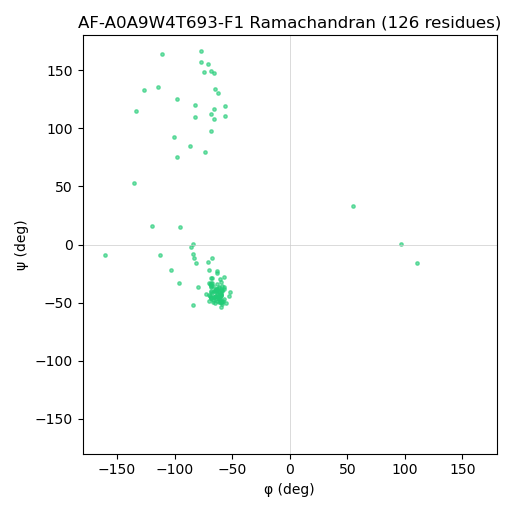4.50 78 GLU A CA 1
ATOM 655 C C . GLU A 1 78 ? 6.021 11.801 -1.458 1.00 84.50 78 GLU A C 1
ATOM 657 O O . GLU A 1 78 ? 5.959 11.880 -2.686 1.00 84.50 78 GLU A O 1
ATOM 662 N N . ILE A 1 79 ? 5.736 10.673 -0.802 1.00 86.56 79 ILE A N 1
ATOM 663 C CA . ILE A 1 79 ? 5.593 9.360 -1.450 1.00 86.56 79 ILE A CA 1
ATOM 664 C C . ILE A 1 79 ? 4.170 8.796 -1.415 1.00 86.56 79 ILE A C 1
ATOM 666 O O . ILE A 1 79 ? 3.893 7.826 -2.114 1.00 86.56 79 ILE A O 1
ATOM 670 N N . GLY A 1 80 ? 3.237 9.401 -0.682 1.00 89.00 80 GLY A N 1
ATOM 671 C CA . GLY A 1 80 ? 1.865 8.898 -0.558 1.00 89.00 80 GLY A C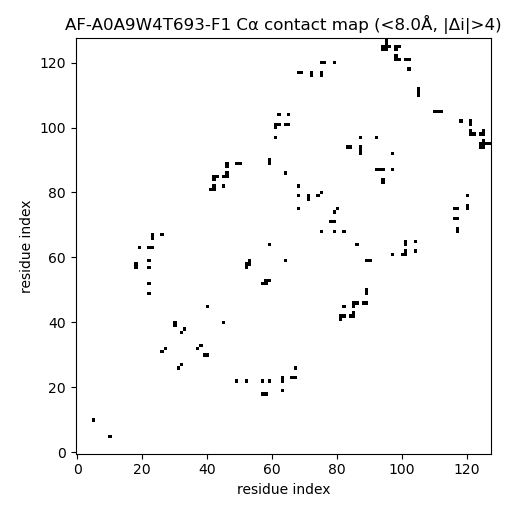A 1
ATOM 672 C C . GLY A 1 80 ? 1.141 8.819 -1.899 1.00 89.00 80 GLY A C 1
ATOM 673 O O . GLY A 1 80 ? 0.531 7.800 -2.213 1.00 89.00 80 GLY A O 1
ATOM 674 N N . GLY A 1 81 ? 1.269 9.846 -2.747 1.00 91.12 81 GLY A N 1
ATOM 675 C CA . GLY A 1 81 ? 0.694 9.824 -4.098 1.00 91.12 81 GLY A CA 1
ATOM 676 C C . GLY A 1 81 ? 1.304 8.738 -4.993 1.00 91.12 81 GLY A C 1
ATOM 677 O O . GLY A 1 81 ? 0.587 8.073 -5.737 1.00 91.12 81 GLY A O 1
ATOM 678 N N . LEU A 1 82 ? 2.617 8.516 -4.874 1.00 91.19 82 LEU A N 1
ATOM 679 C CA . LEU A 1 82 ? 3.352 7.476 -5.599 1.00 91.19 82 LEU A CA 1
ATOM 680 C C . LEU A 1 82 ? 2.861 6.074 -5.200 1.00 91.19 82 LEU A C 1
ATOM 682 O O . LEU A 1 82 ? 2.534 5.257 -6.063 1.00 91.19 82 LEU A O 1
ATOM 686 N N . LEU A 1 83 ? 2.762 5.826 -3.892 1.00 91.56 83 LEU A N 1
ATOM 687 C CA . LEU A 1 83 ? 2.241 4.583 -3.328 1.00 91.56 83 LEU A CA 1
ATOM 688 C C . LEU A 1 83 ? 0.793 4.350 -3.763 1.00 91.56 83 LEU A C 1
ATOM 690 O O . LEU A 1 83 ? 0.480 3.298 -4.307 1.00 91.56 83 LEU A O 1
ATOM 694 N N . MET A 1 84 ? -0.069 5.358 -3.616 1.00 93.12 84 MET A N 1
ATOM 695 C CA . MET A 1 84 ? -1.486 5.235 -3.953 1.00 93.12 84 MET A CA 1
ATOM 696 C C . MET A 1 84 ? -1.714 4.969 -5.447 1.00 93.12 84 MET A C 1
ATOM 698 O O . MET A 1 84 ? -2.545 4.136 -5.794 1.00 93.12 84 MET A O 1
ATOM 702 N N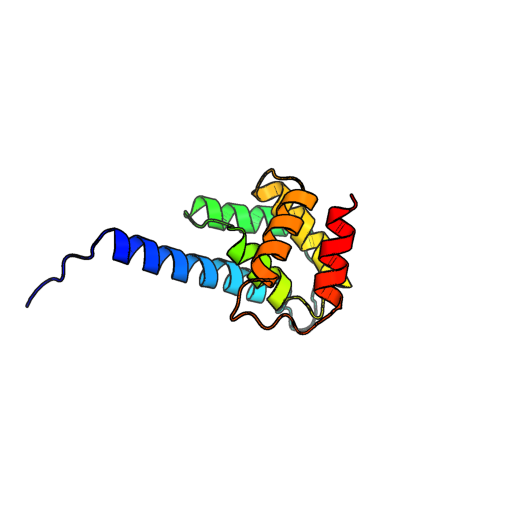 . ASN A 1 85 ? -0.954 5.619 -6.338 1.00 94.12 85 ASN A N 1
ATOM 703 C CA . ASN A 1 85 ? -0.978 5.311 -7.774 1.00 94.12 85 ASN A CA 1
ATOM 704 C C . ASN A 1 85 ? -0.586 3.853 -8.044 1.00 94.12 85 ASN A C 1
ATOM 706 O O . ASN A 1 85 ? -1.232 3.170 -8.835 1.00 94.12 85 ASN A O 1
ATOM 710 N N . SER A 1 86 ? 0.457 3.372 -7.368 1.00 93.69 86 SER A N 1
ATOM 711 C CA . SER A 1 86 ? 0.948 2.004 -7.538 1.00 93.69 86 SER A CA 1
ATOM 712 C C . SER A 1 86 ? -0.084 0.980 -7.056 1.00 93.69 86 SER A C 1
ATOM 714 O O . SER A 1 86 ? -0.388 0.022 -7.763 1.00 93.69 86 SER A O 1
ATOM 716 N N . PHE A 1 87 ? -0.688 1.212 -5.888 1.00 93.81 87 PHE A N 1
ATOM 717 C CA . PHE A 1 87 ? -1.730 0.347 -5.331 1.00 93.81 87 PHE A CA 1
ATOM 718 C C . PHE A 1 87 ? -2.978 0.310 -6.205 1.00 93.81 87 PHE A C 1
ATOM 720 O O . PHE A 1 87 ? -3.544 -0.761 -6.402 1.00 93.81 87 PHE A O 1
ATOM 727 N N . GLN A 1 88 ? -3.367 1.454 -6.773 1.00 95.19 88 GLN A N 1
ATOM 728 C CA . GLN A 1 88 ? -4.478 1.545 -7.715 1.00 95.19 88 GLN A CA 1
ATOM 729 C C . GLN A 1 88 ? -4.269 0.620 -8.922 1.00 95.19 88 GLN A C 1
ATOM 731 O O . GLN A 1 88 ? -5.171 -0.129 -9.293 1.00 95.19 88 GLN A O 1
ATOM 736 N N . ILE A 1 89 ? -3.070 0.645 -9.514 1.00 95.06 89 ILE A N 1
ATOM 737 C CA . ILE A 1 89 ? -2.726 -0.186 -10.677 1.00 95.06 89 ILE A CA 1
ATOM 738 C C . ILE A 1 89 ? -2.747 -1.671 -10.307 1.00 95.06 89 ILE A C 1
ATOM 740 O O . ILE A 1 89 ? -3.321 -2.478 -11.036 1.00 95.06 89 ILE A O 1
ATOM 744 N N . ILE A 1 90 ? -2.157 -2.023 -9.163 1.00 93.75 90 ILE A N 1
ATOM 745 C CA . ILE A 1 90 ? -2.061 -3.408 -8.693 1.00 93.75 90 ILE A CA 1
ATOM 746 C C . ILE A 1 90 ? -3.435 -3.992 -8.348 1.00 93.75 90 ILE A C 1
ATOM 748 O O . ILE A 1 90 ? -3.762 -5.094 -8.784 1.00 93.75 90 ILE A O 1
ATOM 752 N N . ARG A 1 91 ? -4.257 -3.257 -7.591 1.00 92.50 91 ARG A N 1
ATOM 753 C CA . ARG A 1 91 ? -5.581 -3.729 -7.162 1.00 92.50 91 ARG A CA 1
ATOM 754 C C . ARG A 1 91 ? -6.668 -3.560 -8.217 1.00 92.50 91 ARG A C 1
ATOM 756 O O . ARG A 1 91 ? -7.709 -4.194 -8.100 1.00 92.50 91 ARG A O 1
ATOM 763 N N . LYS A 1 92 ? -6.436 -2.737 -9.248 1.00 94.25 92 LYS A N 1
ATOM 764 C CA . LYS A 1 92 ? -7.445 -2.351 -10.252 1.00 94.25 92 LYS A CA 1
ATOM 765 C C . LYS A 1 92 ? -8.706 -1.749 -9.609 1.00 94.25 92 LYS A C 1
ATOM 767 O O . LYS A 1 92 ? -9.813 -1.915 -10.110 1.00 94.25 92 LYS A O 1
ATOM 772 N N . GLU A 1 93 ? -8.519 -1.047 -8.497 1.00 93.12 93 GLU A N 1
ATOM 773 C CA . GLU A 1 93 ? -9.562 -0.374 -7.713 1.00 93.12 93 GLU A CA 1
ATOM 774 C C . GLU A 1 93 ? -9.408 1.146 -7.836 1.00 93.12 93 GLU A C 1
ATOM 776 O O . GLU A 1 93 ? -8.355 1.632 -8.247 1.00 93.12 93 GLU A O 1
ATOM 781 N N . LEU A 1 94 ? -10.431 1.929 -7.480 1.00 92.25 94 LEU A N 1
ATOM 782 C CA . LEU A 1 94 ? -10.284 3.384 -7.393 1.00 92.25 94 LEU A CA 1
ATOM 783 C C . LEU A 1 94 ? -9.492 3.768 -6.137 1.00 92.25 94 LEU A C 1
ATOM 785 O O . LEU A 1 94 ? -9.598 3.132 -5.088 1.00 92.25 94 LEU A O 1
ATOM 789 N N . LYS A 1 95 ? -8.737 4.871 -6.206 1.00 92.44 95 LYS A N 1
ATOM 790 C CA . LYS A 1 95 ? -8.011 5.396 -5.035 1.00 92.44 95 LYS A CA 1
ATOM 791 C C . LYS A 1 95 ? -8.947 5.723 -3.875 1.00 92.44 95 LYS A C 1
ATOM 793 O O . LYS A 1 95 ? -8.566 5.543 -2.724 1.00 92.44 95 LYS A O 1
ATOM 798 N N . SER A 1 96 ? -10.152 6.203 -4.172 1.00 90.56 96 SER A N 1
ATOM 799 C CA . SER A 1 96 ? -11.171 6.532 -3.179 1.00 90.56 96 SER A CA 1
ATOM 800 C C . SER A 1 96 ? -11.692 5.287 -2.450 1.00 90.56 96 SER A C 1
ATOM 802 O O . SER A 1 96 ? -11.901 5.346 -1.237 1.00 90.56 96 SER A O 1
ATOM 804 N N . ASP A 1 97 ? -11.806 4.145 -3.135 1.00 92.12 97 ASP A N 1
ATOM 805 C CA . ASP A 1 97 ? -12.186 2.860 -2.531 1.00 92.12 97 ASP A CA 1
ATOM 806 C C . ASP A 1 97 ? -11.076 2.302 -1.633 1.00 92.12 97 ASP A C 1
ATOM 808 O O . ASP A 1 97 ? -11.331 1.885 -0.495 1.00 92.12 97 ASP A O 1
ATOM 812 N N . ILE A 1 98 ? -9.825 2.375 -2.101 1.00 91.25 98 ILE A N 1
ATOM 813 C CA . ILE A 1 98 ? -8.645 2.004 -1.309 1.00 91.25 98 ILE A CA 1
ATOM 814 C C . ILE A 1 98 ? -8.553 2.900 -0.065 1.00 91.25 98 ILE A C 1
ATOM 816 O O . ILE A 1 98 ? -8.459 2.400 1.056 1.00 91.25 98 ILE A O 1
ATOM 820 N N . ALA A 1 99 ? -8.662 4.222 -0.233 1.00 90.25 99 ALA A N 1
ATOM 821 C CA . ALA A 1 99 ? -8.597 5.183 0.865 1.00 90.25 99 ALA A CA 1
ATOM 822 C C . ALA A 1 99 ? -9.726 4.975 1.882 1.00 90.25 99 ALA A C 1
ATOM 824 O O . ALA A 1 99 ? -9.489 5.020 3.090 1.00 90.25 99 ALA A O 1
ATOM 825 N N . ARG A 1 100 ? -10.950 4.692 1.417 1.00 89.38 100 ARG A N 1
ATOM 826 C CA . ARG A 1 100 ? -12.079 4.342 2.288 1.00 89.38 100 ARG A CA 1
ATOM 827 C C . ARG A 1 100 ? -11.784 3.086 3.103 1.00 89.38 100 ARG A C 1
ATOM 829 O O . ARG A 1 100 ? -12.074 3.073 4.298 1.00 89.38 100 ARG A O 1
ATOM 836 N N . SER A 1 101 ? -11.213 2.062 2.474 1.00 87.62 101 SER A N 1
ATOM 837 C CA . SER A 1 101 ? -10.843 0.818 3.151 1.00 87.62 101 SER A CA 1
ATOM 838 C C . SER A 1 101 ? -9.800 1.074 4.238 1.00 87.62 101 SER A C 1
ATOM 840 O O . SER A 1 101 ? -10.001 0.644 5.371 1.00 87.62 101 SER A O 1
ATOM 842 N N . CYS A 1 102 ? -8.758 1.860 3.950 1.00 86.44 102 CYS A N 1
ATOM 843 C CA . CYS A 1 102 ? -7.767 2.265 4.951 1.00 86.44 102 CYS A CA 1
ATOM 844 C C . CYS A 1 102 ? -8.403 3.058 6.103 1.00 86.44 102 CYS A C 1
ATOM 846 O O . CYS A 1 102 ? -8.142 2.761 7.264 1.00 86.44 102 CYS A O 1
ATOM 848 N N . LEU A 1 103 ? -9.290 4.018 5.812 1.00 85.31 103 LEU A N 1
ATOM 849 C CA . LEU A 1 103 ? -9.978 4.801 6.846 1.00 85.31 103 LEU A CA 1
ATOM 850 C C . LEU A 1 103 ? -10.810 3.921 7.788 1.00 85.31 103 LEU A C 1
ATOM 852 O O . LEU A 1 103 ? -10.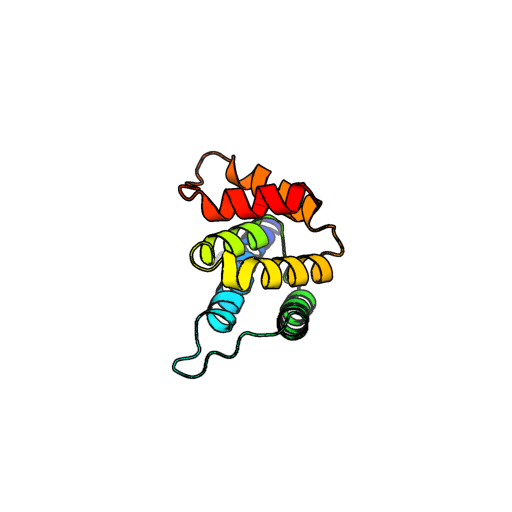740 4.102 9.000 1.00 85.31 103 LEU A O 1
ATOM 856 N N . ILE A 1 104 ? -11.561 2.948 7.261 1.00 82.38 104 ILE A N 1
ATOM 857 C CA . ILE A 1 104 ? -12.333 2.003 8.091 1.00 82.38 104 ILE A CA 1
ATOM 858 C C . ILE A 1 104 ? -11.414 1.238 9.047 1.00 82.38 104 ILE A C 1
ATOM 860 O O . ILE A 1 104 ? -11.758 1.036 10.211 1.00 82.38 104 ILE A O 1
ATOM 864 N N . GLN A 1 105 ? -10.239 0.833 8.571 1.00 74.81 105 GLN A N 1
ATOM 865 C CA . GLN A 1 105 ? -9.279 0.105 9.388 1.00 74.81 105 GLN A CA 1
ATOM 866 C C . GLN A 1 105 ? -8.637 0.987 10.469 1.00 74.81 105 GLN A C 1
ATOM 868 O O . GLN A 1 105 ? -8.437 0.513 11.586 1.00 74.81 105 GLN A O 1
ATOM 873 N N . THR A 1 106 ? -8.428 2.284 10.200 1.00 69.12 106 THR A N 1
ATOM 874 C CA . THR A 1 106 ? -7.901 3.228 11.206 1.00 69.12 106 THR A CA 1
ATOM 875 C C . THR A 1 106 ? -8.815 3.421 12.419 1.00 69.12 106 THR A C 1
ATOM 877 O O . THR A 1 106 ? -8.345 3.782 13.495 1.00 69.12 106 THR A O 1
ATOM 880 N N . ILE A 1 107 ? -10.116 3.149 12.265 1.00 70.00 107 ILE A N 1
ATOM 881 C CA . ILE A 1 107 ? -11.134 3.259 13.322 1.00 70.00 107 ILE A CA 1
ATOM 882 C C . ILE A 1 107 ? -11.165 1.995 14.208 1.00 70.00 107 ILE A C 1
ATOM 884 O O . ILE A 1 107 ? -11.793 1.995 15.269 1.00 70.00 107 ILE A O 1
ATOM 888 N N . LYS A 1 108 ? -10.488 0.903 13.817 1.00 70.62 108 LYS A N 1
ATOM 889 C CA . LYS A 1 108 ? -10.496 -0.343 14.593 1.00 70.62 108 LYS A CA 1
ATOM 890 C C . LYS A 1 108 ? -9.817 -0.164 15.964 1.00 70.62 108 LYS A C 1
ATOM 892 O O . LYS A 1 108 ? -8.707 0.371 16.038 1.00 70.62 108 LYS A O 1
ATOM 897 N N . PRO A 1 109 ? -10.438 -0.657 17.055 1.00 54.25 109 PRO A N 1
ATOM 898 C CA . PRO A 1 109 ? -9.859 -0.575 18.391 1.00 54.25 109 PRO A CA 1
ATOM 899 C C . PRO A 1 109 ? -8.534 -1.349 18.452 1.00 54.25 109 PRO A C 1
ATOM 901 O O . PRO A 1 109 ? -8.459 -2.495 18.020 1.00 54.25 109 PRO A O 1
ATOM 904 N N . GLY A 1 110 ? -7.485 -0.706 18.974 1.00 61.53 110 GLY A N 1
ATOM 905 C CA . GLY A 1 110 ? -6.126 -1.262 19.062 1.00 61.53 110 GLY A CA 1
ATOM 906 C C . GLY A 1 110 ? -5.099 -0.590 18.146 1.00 61.53 110 GLY A C 1
ATOM 907 O O . GLY A 1 110 ? -3.902 -0.703 18.402 1.00 61.53 110 GLY A O 1
ATOM 908 N N . ARG A 1 111 ? -5.534 0.181 17.138 1.00 62.19 111 ARG A N 1
ATOM 909 C CA . ARG A 1 111 ? -4.633 0.995 16.307 1.00 62.19 111 ARG A CA 1
ATOM 910 C C . ARG A 1 111 ? -4.602 2.442 16.785 1.00 62.19 111 ARG A C 1
ATOM 912 O O . ARG A 1 111 ? -5.630 3.096 16.913 1.00 62.19 111 ARG A O 1
ATOM 919 N N . ASN A 1 112 ? -3.403 2.946 17.070 1.00 57.62 112 ASN A N 1
ATOM 920 C CA . ASN A 1 112 ? -3.182 4.318 17.526 1.00 57.62 112 ASN A CA 1
ATOM 921 C C . ASN A 1 112 ? -2.754 5.193 16.338 1.00 57.62 112 ASN A C 1
ATOM 923 O O . ASN A 1 112 ? -1.582 5.544 16.201 1.00 57.62 112 ASN A O 1
ATOM 927 N N . PHE A 1 113 ? -3.705 5.556 15.475 1.00 60.09 113 PHE A N 1
ATOM 928 C CA . PHE A 1 113 ? -3.486 6.565 14.433 1.00 60.09 113 PHE A CA 1
ATOM 929 C C . PHE A 1 113 ? -3.443 7.952 15.077 1.00 60.09 113 PHE A C 1
ATOM 931 O O . PHE A 1 113 ? -4.429 8.681 15.119 1.00 60.09 113 PHE A O 1
ATOM 938 N N . LYS A 1 114 ? -2.295 8.291 15.670 1.00 56.56 114 LYS A N 1
ATOM 939 C CA . LYS A 1 114 ? -2.110 9.536 16.429 1.00 56.56 114 LYS A CA 1
ATOM 940 C C . LYS A 1 114 ? -1.714 10.741 15.569 1.00 56.56 114 LYS A C 1
ATOM 942 O O . LYS A 1 114 ? -1.573 11.826 16.126 1.00 56.56 114 LYS A O 1
ATOM 947 N N . LYS A 1 115 ? -1.526 10.588 14.252 1.00 65.25 115 LYS A N 1
ATOM 948 C CA . LYS A 1 115 ? -1.093 11.684 13.371 1.00 65.25 115 LYS A CA 1
ATOM 949 C C . LYS A 1 115 ? -2.146 12.097 12.351 1.00 65.25 115 LYS A C 1
ATOM 951 O O . LYS A 1 115 ? -2.764 11.270 11.685 1.00 65.25 115 LYS A O 1
ATOM 956 N N . THR A 1 116 ? -2.299 13.409 12.229 1.00 73.12 116 THR A N 1
ATOM 957 C CA . THR A 1 116 ? -3.254 14.108 11.364 1.00 73.12 116 THR A CA 1
ATOM 958 C C . THR A 1 116 ? -2.935 13.965 9.881 1.00 73.12 116 THR A C 1
ATOM 960 O O . THR A 1 116 ? -3.859 13.845 9.086 1.00 73.12 116 THR A O 1
ATOM 963 N N . ASP A 1 117 ? -1.656 13.900 9.512 1.00 81.38 117 ASP A N 1
ATOM 964 C CA . ASP A 1 117 ? -1.221 14.048 8.115 1.00 81.38 117 ASP A CA 1
ATOM 965 C C . ASP A 1 117 ? -1.674 12.884 7.222 1.00 81.38 117 ASP A C 1
ATOM 967 O O . ASP A 1 117 ? -2.156 13.090 6.109 1.00 81.38 117 ASP A O 1
ATOM 971 N N . LEU A 1 118 ? -1.589 11.643 7.720 1.00 83.50 118 LEU A N 1
ATOM 972 C CA . LEU A 1 118 ? -2.078 10.471 6.988 1.00 83.50 118 LEU A CA 1
ATOM 973 C C . LEU A 1 118 ? -3.611 10.475 6.875 1.00 83.50 118 LEU A C 1
ATOM 975 O O . LEU A 1 118 ? -4.153 10.138 5.823 1.00 83.50 118 LEU A O 1
ATOM 979 N N . LEU A 1 119 ? -4.316 10.871 7.938 1.00 85.06 119 LEU A N 1
ATOM 980 C CA . LEU A 1 119 ? -5.777 10.976 7.915 1.00 85.06 119 LEU A CA 1
ATOM 981 C C . LEU A 1 119 ? -6.232 12.049 6.921 1.00 85.06 119 LEU A C 1
ATOM 983 O O . LEU A 1 119 ? -7.134 11.800 6.123 1.00 85.06 119 LEU A O 1
ATOM 987 N N . GLU A 1 120 ? -5.583 13.212 6.924 1.00 86.56 120 GLU A N 1
ATOM 988 C CA . GLU A 1 120 ? -5.845 14.295 5.979 1.00 86.56 120 GLU A CA 1
ATOM 989 C C . GLU A 1 120 ? -5.583 13.853 4.535 1.00 86.56 120 GLU A C 1
ATOM 991 O O . GLU A 1 120 ? -6.435 14.048 3.662 1.00 86.56 120 GLU A O 1
ATOM 996 N N . PHE A 1 121 ? -4.458 13.175 4.292 1.00 87.25 121 PHE A N 1
ATOM 997 C CA . PHE A 1 121 ? -4.131 12.592 2.993 1.00 87.25 121 PHE A CA 1
ATOM 998 C C . PHE A 1 121 ? -5.235 11.646 2.489 1.00 87.25 121 PHE A C 1
ATOM 1000 O O . PHE A 1 121 ? -5.731 11.802 1.369 1.00 87.25 121 PHE A O 1
ATOM 1007 N N . LEU A 1 122 ? -5.677 10.699 3.324 1.00 86.31 122 LEU A N 1
ATOM 1008 C CA . LEU A 1 122 ? -6.729 9.738 2.973 1.00 86.31 122 LEU A CA 1
ATOM 1009 C C . LEU A 1 122 ? -8.092 10.413 2.744 1.00 86.31 122 LEU A C 1
ATOM 1011 O O . LEU A 1 122 ? -8.824 10.043 1.823 1.00 86.31 122 LEU A O 1
ATOM 1015 N N . ILE A 1 123 ? -8.438 11.424 3.548 1.00 86.31 123 ILE A N 1
ATOM 1016 C CA . ILE A 1 123 ? -9.681 12.194 3.393 1.00 86.31 123 ILE A CA 1
ATOM 1017 C C . ILE A 1 123 ? -9.685 12.967 2.070 1.00 86.31 123 ILE A C 1
ATOM 1019 O 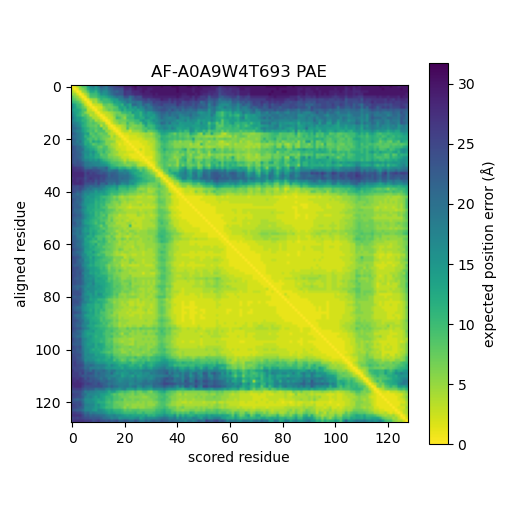O . ILE A 1 123 ? -10.719 13.020 1.401 1.00 86.31 123 ILE A O 1
ATOM 1023 N N . ASN A 1 124 ? -8.553 13.547 1.672 1.00 86.50 124 ASN A N 1
ATOM 1024 C CA . ASN A 1 124 ? -8.447 14.289 0.417 1.00 86.50 124 ASN A CA 1
ATOM 1025 C C . ASN A 1 124 ? -8.558 13.371 -0.809 1.00 86.50 124 ASN A C 1
ATOM 1027 O O . ASN A 1 124 ? -9.194 13.748 -1.790 1.00 86.50 124 ASN A O 1
ATOM 1031 N N . LEU A 1 125 ? -8.043 12.141 -0.728 1.00 82.75 125 LEU A N 1
ATOM 1032 C CA . LEU A 1 125 ? -8.212 11.133 -1.780 1.00 82.75 125 LEU A CA 1
ATOM 1033 C C . LEU A 1 125 ? -9.648 10.624 -1.925 1.00 82.75 125 LEU A C 1
ATOM 1035 O O . LEU A 1 125 ? -10.045 10.236 -3.017 1.00 82.75 125 LEU A O 1
ATOM 1039 N N . LYS A 1 126 ? -10.436 10.632 -0.846 1.00 71.25 126 LYS A N 1
ATOM 1040 C CA . LYS A 1 126 ? -11.856 10.253 -0.882 1.00 71.25 126 LYS A CA 1
ATOM 1041 C C . LYS A 1 126 ? -12.731 11.278 -1.624 1.00 71.25 126 LYS A C 1
ATOM 1043 O O . LYS A 1 126 ? -13.840 10.945 -2.028 1.00 71.25 126 LYS A O 1
ATOM 1048 N N . LYS A 1 127 ? -12.275 12.529 -1.745 1.00 61.31 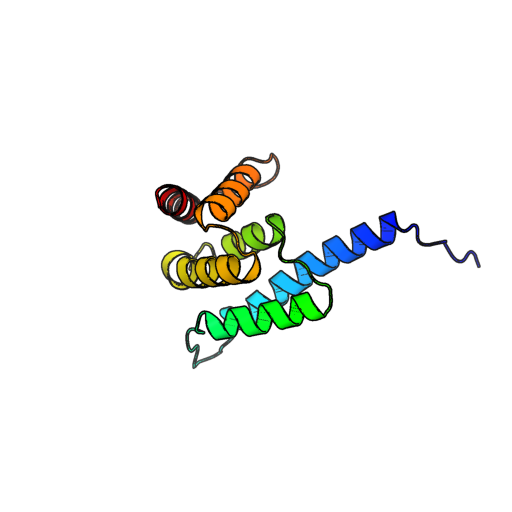127 LYS A N 1
ATOM 1049 C CA . LYS A 1 127 ? -13.015 13.615 -2.413 1.00 61.31 127 LYS A CA 1
ATOM 1050 C C . LYS A 1 127 ? -12.828 13.633 -3.939 1.00 61.31 127 LYS A C 1
ATOM 1052 O O . LYS A 1 127 ? -13.493 14.431 -4.594 1.00 61.31 127 LYS A O 1
ATOM 1057 N N . LEU A 1 128 ? -11.920 12.806 -4.461 1.00 53.91 128 LEU A N 1
ATOM 1058 C CA . LEU A 1 128 ? -11.624 12.616 -5.885 1.00 53.91 128 LEU A CA 1
ATOM 1059 C C . LEU A 1 128 ? -12.374 11.396 -6.427 1.00 53.91 128 LEU A C 1
ATOM 1061 O O . LEU A 1 128 ? -12.798 11.473 -7.597 1.00 53.91 128 LEU A O 1
#

pLDDT: mean 77.19, std 14.36, range [35.38, 95.19]

Organism: NCBI:txid1117311

Solvent-accessible surface area (backbone atoms only — not comparable to full-atom values): 7544 Å² total; per-residue (Å²): 136,83,80,74,81,78,48,72,67,60,49,54,51,52,50,52,54,49,34,46,52,50,57,45,52,52,50,46,55,70,75,68,62,45,98,85,71,68,71,83,78,53,47,67,58,54,35,58,52,52,48,55,44,40,76,74,70,40,70,90,42,64,66,46,53,37,55,46,52,58,74,39,38,95,44,33,90,77,46,40,66,49,51,48,55,25,49,23,65,75,69,72,49,56,58,34,58,54,30,49,49,32,54,60,57,55,69,40,90,91,56,83,78,83,59,66,66,53,54,52,53,36,55,58,42,53,76,108

Radius of gyration: 16.2 Å; Cα contacts (8 Å, |Δi|>4): 92; chains: 1; bounding box: 37×52×32 Å